Protein AF-A0A7C4V8L7-F1 (afdb_monomer_lite)

Foldseek 3Di:
DVVVLVVCVVVPDDPVVSVVVVVVVVVVVVVVVVVVVVLLVVLVVLCVVVVPADDPVLLLVVLCVVCVVVVHDSVVSVVVCVVVVVSVVVRSVSSSVVSVVVVVVPDDDDDDPDDPDPPDDPVVVPDDPDPDDDDDDDDDDDDDDDDDD

pLDDT: mean 80.76, std 23.45, range [28.67, 97.31]

Radius of gyration: 24.39 Å; chains: 1; bounding box: 59×60×46 Å

Secondary structure (DSSP, 8-state):
-HHHHHHHHHTT--HHHHHHHHHHHHHHHHHHHHHHHHHHHHHHHHHHHHT----HHHHHHHHHHHHHHHT--HHHHHHHHHHTT-HHHHHHHHHHHHHHHHHHHH------------S---SGGGS------PPPPPPPPP-PPPP--

Sequence (149 aa):
LQRKLLEMESAGFTDQEIQSQARLLQQDAYASTERALKEHFVLQKIAEVEKLEVSEDDIDTEIETLAEQTGESPRRVRARLEKEDLLESLMTQILERKALDLVLQHASYEDVPYEPADAVSSVEEQAVPSASVEIPEAEKTPSAETLGE

Structure (mmCIF, N/CA/C/O backbone):
data_AF-A0A7C4V8L7-F1
#
_entry.id   AF-A0A7C4V8L7-F1
#
loop_
_atom_site.group_PDB
_atom_site.id
_atom_site.type_symbol
_atom_site.label_atom_id
_atom_site.label_alt_id
_atom_site.label_comp_id
_atom_site.label_asym_id
_atom_site.label_entity_id
_atom_site.label_seq_id
_atom_site.pdbx_PDB_ins_code
_atom_site.Cartn_x
_atom_site.Cartn_y
_atom_site.Cartn_z
_atom_site.occupancy
_atom_site.B_iso_or_equiv
_atom_site.auth_seq_id
_atom_site.auth_comp_id
_atom_site.auth_asym_id
_atom_site.auth_atom_id
_atom_site.pdbx_PDB_model_num
ATOM 1 N N . LEU A 1 1 ? 17.544 2.921 -9.248 1.00 74.31 1 LEU A N 1
ATOM 2 C CA . LEU A 1 1 ? 18.312 3.027 -10.515 1.00 74.31 1 LEU A CA 1
ATOM 3 C C . LEU A 1 1 ? 19.811 3.227 -10.280 1.00 74.31 1 LEU A C 1
ATOM 5 O O . LEU A 1 1 ? 20.569 2.367 -10.694 1.00 74.31 1 LEU A O 1
ATOM 9 N N . GLN A 1 2 ? 20.245 4.272 -9.562 1.00 80.31 2 GLN A N 1
ATOM 10 C CA . GLN A 1 2 ? 21.677 4.573 -9.353 1.00 80.31 2 GLN A CA 1
ATOM 11 C C . GLN A 1 2 ? 22.499 3.423 -8.746 1.00 80.31 2 GLN A C 1
ATOM 13 O O . GLN A 1 2 ? 23.563 3.104 -9.260 1.00 80.31 2 GLN A O 1
ATOM 18 N N . ARG A 1 3 ? 21.983 2.746 -7.712 1.00 86.38 3 ARG A N 1
ATOM 19 C CA . ARG A 1 3 ? 22.658 1.586 -7.106 1.00 86.38 3 ARG A CA 1
ATOM 20 C C . ARG A 1 3 ? 22.903 0.451 -8.108 1.00 86.38 3 ARG A C 1
ATOM 22 O O . ARG A 1 3 ? 24.000 -0.080 -8.170 1.00 86.38 3 ARG A O 1
ATOM 29 N N . LYS A 1 4 ? 21.891 0.127 -8.916 1.00 79.94 4 LYS A N 1
ATOM 30 C CA . LYS A 1 4 ? 21.949 -0.965 -9.895 1.00 79.94 4 LYS A CA 1
ATOM 31 C C . LYS A 1 4 ? 22.909 -0.646 -11.053 1.00 79.94 4 LYS A C 1
ATOM 33 O O . LYS A 1 4 ? 23.546 -1.549 -11.570 1.00 79.94 4 LYS A O 1
ATOM 38 N N . LEU A 1 5 ? 23.053 0.632 -11.420 1.00 82.31 5 LEU A N 1
ATOM 39 C CA . LEU A 1 5 ? 24.054 1.083 -12.398 1.00 82.31 5 LEU A CA 1
ATOM 40 C C . LEU A 1 5 ? 25.483 0.985 -11.848 1.00 82.31 5 LEU A C 1
ATOM 42 O O . LEU A 1 5 ? 26.338 0.425 -12.519 1.00 82.31 5 LEU A O 1
ATOM 46 N N . LEU A 1 6 ? 25.717 1.435 -10.610 1.00 84.19 6 LEU A N 1
ATOM 47 C CA . LEU A 1 6 ? 27.011 1.289 -9.925 1.00 84.19 6 LEU A CA 1
ATOM 48 C C . LEU A 1 6 ? 27.426 -0.183 -9.768 1.00 84.19 6 LEU A C 1
ATOM 50 O O . LEU A 1 6 ? 28.595 -0.521 -9.934 1.00 84.19 6 LEU A O 1
ATOM 54 N N . GLU A 1 7 ? 26.470 -1.069 -9.476 1.00 87.50 7 GLU A N 1
ATOM 55 C CA . GLU A 1 7 ? 26.702 -2.517 -9.424 1.00 87.50 7 GLU A CA 1
ATOM 56 C C . GLU A 1 7 ? 27.131 -3.065 -10.803 1.00 87.50 7 GLU A C 1
ATOM 58 O O . GLU A 1 7 ? 28.101 -3.819 -10.870 1.00 87.50 7 GLU A O 1
ATOM 63 N N . MET A 1 8 ? 26.501 -2.633 -11.905 1.00 83.94 8 MET A N 1
ATOM 64 C CA . MET A 1 8 ? 26.897 -3.025 -13.270 1.00 83.94 8 MET A CA 1
ATOM 65 C C . MET A 1 8 ? 28.272 -2.471 -13.678 1.00 83.94 8 MET A C 1
ATOM 67 O O . MET A 1 8 ? 29.072 -3.199 -14.261 1.00 83.94 8 MET A O 1
ATOM 71 N N . GLU A 1 9 ? 28.587 -1.223 -13.326 1.00 83.69 9 GLU A N 1
ATOM 72 C CA . GLU A 1 9 ? 29.925 -0.651 -13.540 1.00 83.69 9 GLU A CA 1
ATOM 73 C C . GLU A 1 9 ? 30.996 -1.464 -12.797 1.00 83.69 9 GLU A C 1
ATOM 75 O O . GLU A 1 9 ? 32.026 -1.820 -13.367 1.00 83.69 9 GLU A O 1
ATOM 80 N N . SER A 1 10 ? 30.731 -1.834 -11.538 1.00 87.94 10 SER A N 1
ATOM 81 C CA . SER A 1 10 ? 31.658 -2.637 -10.729 1.00 87.94 10 SER A CA 1
ATOM 82 C C . SER A 1 10 ? 31.813 -4.085 -11.212 1.00 87.94 10 SER A C 1
ATOM 84 O O . SER A 1 10 ? 32.850 -4.702 -10.974 1.00 87.94 10 SER A O 1
ATOM 86 N N . ALA A 1 11 ? 30.804 -4.617 -11.908 1.00 89.12 11 ALA A N 1
ATOM 87 C CA . ALA A 1 11 ? 30.805 -5.958 -12.488 1.00 89.12 11 ALA A CA 1
ATOM 88 C C . ALA A 1 11 ? 31.490 -6.027 -13.869 1.00 89.12 11 ALA A C 1
ATOM 90 O O . ALA A 1 11 ? 31.625 -7.116 -14.422 1.00 89.12 11 ALA A O 1
ATOM 91 N N . GLY A 1 12 ? 31.957 -4.893 -14.409 1.00 88.12 12 GLY A N 1
ATOM 92 C CA . GLY A 1 12 ? 32.752 -4.843 -15.639 1.00 88.12 12 GLY A CA 1
ATOM 93 C C . GLY A 1 12 ? 31.945 -4.851 -16.940 1.00 88.12 12 GLY A C 1
ATOM 94 O O . GLY A 1 12 ? 32.514 -5.151 -17.989 1.00 88.12 12 GLY A O 1
ATOM 95 N N . PHE A 1 13 ? 30.649 -4.525 -16.893 1.00 87.94 13 PHE A N 1
ATOM 96 C CA . PHE A 1 13 ? 29.838 -4.337 -18.100 1.00 87.94 13 PHE A CA 1
ATOM 97 C C . PHE A 1 13 ? 30.350 -3.152 -18.929 1.00 87.94 13 PHE A C 1
ATOM 99 O O . PHE A 1 13 ? 30.841 -2.158 -18.391 1.00 87.94 13 PHE A O 1
ATOM 106 N N . THR A 1 14 ? 30.208 -3.236 -20.251 1.00 91.12 14 THR A N 1
ATOM 107 C CA . THR A 1 14 ? 30.577 -2.138 -21.151 1.00 91.12 14 THR A CA 1
ATOM 108 C C . THR A 1 14 ? 29.571 -0.989 -21.075 1.00 91.12 14 THR A C 1
ATOM 110 O O . THR A 1 14 ? 28.384 -1.194 -20.814 1.00 91.12 14 THR A O 1
ATOM 113 N N . ASP A 1 15 ? 30.007 0.232 -21.400 1.00 86.06 15 ASP A N 1
ATOM 114 C CA . ASP A 1 15 ? 29.131 1.414 -21.426 1.00 86.06 15 ASP A CA 1
ATOM 115 C C . ASP A 1 15 ? 27.878 1.208 -22.297 1.00 86.06 15 ASP A C 1
ATOM 117 O O . ASP A 1 15 ? 26.796 1.703 -21.976 1.00 86.06 15 ASP A O 1
ATOM 121 N N . GLN A 1 16 ? 27.999 0.459 -23.400 1.00 89.88 16 GLN A N 1
ATOM 122 C CA . GLN A 1 16 ? 26.871 0.162 -24.287 1.00 89.88 16 GLN A CA 1
ATOM 123 C C . GLN A 1 16 ? 25.856 -0.786 -23.634 1.00 89.88 16 GLN A C 1
ATOM 125 O O . GLN A 1 16 ? 24.649 -0.545 -23.731 1.00 89.88 16 GLN A O 1
ATOM 130 N N . GLU A 1 17 ? 26.326 -1.823 -22.937 1.00 86.94 17 GLU A N 1
ATOM 131 C CA . GLU A 1 17 ? 25.475 -2.761 -22.198 1.00 86.94 17 GLU A CA 1
ATOM 132 C C . GLU A 1 17 ? 24.772 -2.056 -21.036 1.00 86.94 17 GLU A C 1
ATOM 134 O O . GLU A 1 17 ? 23.548 -2.157 -20.919 1.00 86.94 17 GLU A O 1
ATOM 139 N N . ILE A 1 18 ? 25.503 -1.253 -20.256 1.00 87.31 18 ILE A N 1
ATOM 140 C CA . ILE A 1 18 ? 24.952 -0.462 -19.147 1.00 87.31 18 ILE A CA 1
ATOM 141 C C . ILE A 1 18 ? 23.859 0.479 -19.655 1.00 87.31 18 ILE A C 1
ATOM 143 O O . ILE A 1 18 ? 22.769 0.527 -19.087 1.00 87.31 18 ILE A O 1
ATOM 147 N N . GLN A 1 19 ? 24.100 1.196 -20.756 1.00 88.50 19 GLN A N 1
ATOM 148 C CA . GLN A 1 19 ? 23.090 2.076 -21.346 1.00 88.50 19 GLN A CA 1
ATOM 149 C C . GLN A 1 19 ? 21.868 1.309 -21.858 1.00 88.50 19 GLN A C 1
ATOM 151 O O . GLN A 1 19 ? 20.745 1.798 -21.731 1.00 88.50 19 GLN A O 1
ATOM 156 N N . SER A 1 20 ? 22.062 0.128 -22.453 1.00 89.25 20 SER A N 1
ATOM 157 C CA . SER A 1 20 ? 20.950 -0.707 -22.912 1.00 89.25 20 SER A CA 1
ATOM 158 C C . SER A 1 20 ? 20.076 -1.172 -21.748 1.00 89.25 20 SER A C 1
ATOM 160 O O . SER A 1 20 ? 18.859 -0.995 -21.802 1.00 89.25 20 SER A O 1
ATOM 162 N N . GLN A 1 21 ? 20.690 -1.632 -20.654 1.00 85.50 21 GLN A N 1
ATOM 163 C CA . GLN A 1 21 ? 19.957 -2.051 -19.466 1.00 85.50 21 GLN A CA 1
ATOM 164 C C . GLN A 1 21 ? 19.320 -0.885 -18.716 1.00 85.50 21 GLN A C 1
ATOM 166 O O . GLN A 1 21 ? 18.193 -0.989 -18.239 1.00 85.50 21 GLN A O 1
ATOM 171 N N . ALA A 1 22 ? 19.992 0.265 -18.655 1.00 87.12 22 ALA A N 1
ATOM 172 C CA . ALA A 1 22 ? 19.419 1.474 -18.078 1.00 87.12 22 ALA A CA 1
ATOM 173 C C . ALA A 1 22 ? 18.107 1.864 -18.775 1.00 87.12 22 ALA A C 1
ATOM 175 O O . ALA A 1 22 ? 17.144 2.224 -18.099 1.00 87.12 22 ALA A O 1
ATOM 176 N N . ARG A 1 23 ? 18.052 1.761 -20.112 1.00 89.50 23 ARG A N 1
ATOM 177 C CA . ARG A 1 23 ? 16.837 2.046 -20.890 1.00 89.50 23 ARG A CA 1
ATOM 178 C C . ARG A 1 23 ? 15.712 1.059 -20.592 1.00 89.50 23 ARG A C 1
ATOM 180 O O . ARG A 1 23 ? 14.583 1.505 -20.416 1.00 89.50 23 ARG A O 1
ATOM 187 N N . LEU A 1 24 ? 16.015 -0.238 -20.503 1.00 89.44 24 LEU A N 1
ATOM 188 C CA . LEU A 1 24 ? 15.025 -1.261 -20.143 1.00 89.44 24 LEU A CA 1
ATOM 189 C C . LEU A 1 24 ? 14.451 -0.999 -18.746 1.00 89.44 24 LEU A C 1
ATOM 191 O O . LEU A 1 24 ? 13.245 -0.836 -18.597 1.00 89.44 24 LEU A O 1
ATOM 195 N N . LEU A 1 25 ? 15.315 -0.803 -17.745 1.00 88.56 25 LEU A N 1
ATOM 196 C CA . LEU A 1 25 ? 14.885 -0.495 -16.377 1.00 88.56 25 LEU A CA 1
ATOM 197 C C . LEU A 1 25 ? 14.044 0.782 -16.289 1.00 88.56 25 LEU A C 1
ATOM 199 O O . LEU A 1 25 ? 13.123 0.862 -15.478 1.00 88.56 25 LEU A O 1
ATOM 203 N N . GLN A 1 26 ? 14.373 1.801 -17.085 1.00 89.81 26 GLN A N 1
ATOM 204 C CA . GLN A 1 26 ? 13.564 3.014 -17.162 1.00 89.81 26 GLN A CA 1
ATOM 205 C C . GLN A 1 26 ? 12.194 2.731 -17.777 1.00 89.81 26 GLN A C 1
ATOM 207 O O . GLN A 1 26 ? 11.193 3.172 -17.222 1.00 89.81 26 GLN A O 1
ATOM 212 N N . GLN A 1 27 ? 12.135 1.999 -18.889 1.00 91.75 27 GLN A N 1
ATOM 213 C CA . GLN A 1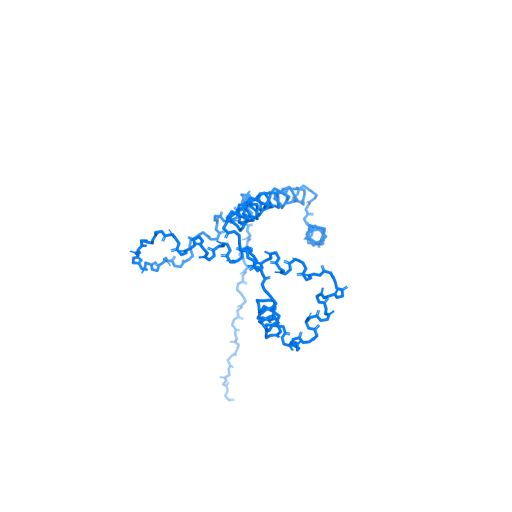 27 ? 10.878 1.640 -19.544 1.00 91.75 27 GLN A CA 1
ATOM 214 C C . GLN A 1 27 ? 9.961 0.834 -18.614 1.00 91.75 27 GLN A C 1
ATOM 216 O O . GLN A 1 27 ? 8.786 1.178 -18.483 1.00 91.75 27 GLN A O 1
ATOM 221 N N . ASP A 1 28 ? 10.503 -0.153 -17.903 1.00 90.44 28 ASP A N 1
ATOM 222 C CA . ASP A 1 28 ? 9.756 -0.956 -16.928 1.00 90.44 28 ASP A CA 1
ATOM 223 C C . ASP A 1 28 ? 9.245 -0.104 -15.762 1.00 90.44 28 ASP A C 1
ATOM 225 O O . ASP A 1 28 ? 8.102 -0.246 -15.316 1.00 90.44 28 ASP A O 1
ATOM 229 N N . ALA A 1 29 ? 10.070 0.831 -15.280 1.00 89.81 29 ALA A N 1
ATOM 230 C CA . ALA A 1 29 ? 9.661 1.770 -14.244 1.00 89.81 29 ALA A CA 1
ATOM 231 C C . ALA A 1 29 ? 8.515 2.674 -14.727 1.00 89.81 29 ALA A C 1
ATOM 233 O O . ALA A 1 29 ? 7.568 2.902 -13.977 1.00 89.81 29 ALA A O 1
ATOM 234 N N . TYR A 1 30 ? 8.548 3.147 -15.978 1.00 92.50 30 TYR A N 1
ATOM 235 C CA . TYR A 1 30 ? 7.453 3.936 -16.549 1.00 92.50 30 TYR A CA 1
ATOM 236 C C . TYR A 1 30 ? 6.164 3.126 -16.670 1.00 92.50 30 TYR A C 1
ATOM 238 O O . TYR A 1 30 ? 5.124 3.586 -16.206 1.00 92.50 30 TYR A O 1
ATOM 246 N N . ALA A 1 31 ? 6.231 1.922 -17.241 1.00 92.06 31 ALA A N 1
ATOM 247 C CA . ALA A 1 31 ? 5.055 1.078 -17.437 1.00 92.06 31 ALA A CA 1
ATOM 248 C C . ALA A 1 31 ? 4.408 0.673 -16.102 1.00 92.06 31 ALA A C 1
ATOM 250 O O . ALA A 1 31 ? 3.188 0.750 -15.946 1.00 92.06 31 ALA A O 1
ATOM 251 N N . SER A 1 32 ? 5.221 0.291 -15.114 1.00 91.12 32 SER A N 1
ATOM 252 C CA . SER A 1 32 ? 4.723 -0.065 -13.780 1.00 91.12 32 SER A CA 1
ATOM 253 C C . SER A 1 32 ? 4.143 1.141 -13.037 1.00 91.12 32 SER A C 1
ATOM 255 O O . SER A 1 32 ? 3.075 1.023 -12.442 1.00 91.12 32 SER A O 1
ATOM 257 N N . THR A 1 33 ? 4.772 2.318 -13.135 1.00 93.00 33 THR A N 1
ATOM 258 C CA . THR A 1 33 ? 4.250 3.554 -12.528 1.00 93.00 33 THR A CA 1
ATOM 259 C C . THR A 1 33 ? 2.941 3.990 -13.182 1.00 93.00 33 THR A C 1
ATOM 261 O O . THR A 1 33 ? 2.000 4.354 -12.484 1.00 93.00 33 THR A O 1
ATOM 264 N N . GLU A 1 34 ? 2.841 3.928 -14.514 1.00 94.88 34 GLU A N 1
ATOM 265 C CA . GLU A 1 34 ? 1.603 4.248 -15.230 1.00 94.88 34 GLU A CA 1
ATOM 266 C C . GLU A 1 34 ? 0.453 3.348 -14.766 1.00 94.88 34 GLU A C 1
ATOM 268 O O . GLU A 1 34 ? -0.648 3.831 -14.497 1.00 94.88 34 GLU A O 1
ATOM 273 N N . ARG A 1 35 ? 0.710 2.042 -14.647 1.00 94.12 35 ARG A N 1
ATOM 274 C CA . ARG A 1 35 ? -0.276 1.081 -14.155 1.00 94.12 35 ARG A CA 1
ATOM 275 C C . ARG A 1 35 ? -0.675 1.366 -12.706 1.00 94.12 35 ARG A C 1
ATOM 277 O O . ARG A 1 35 ? -1.868 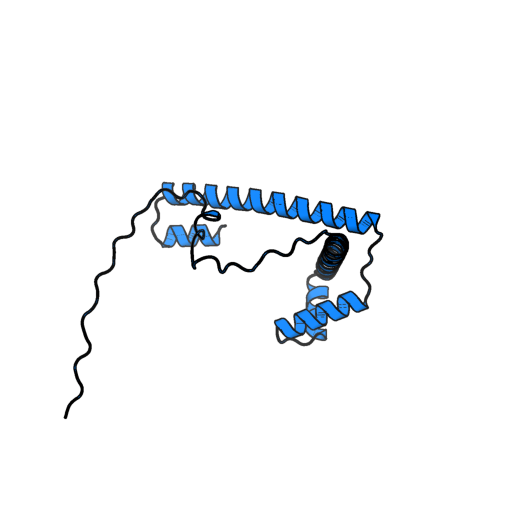1.459 -12.440 1.00 94.12 35 ARG A O 1
ATOM 284 N N . ALA A 1 36 ? 0.292 1.568 -11.814 1.00 91.75 36 ALA A N 1
ATOM 285 C CA . ALA A 1 36 ? 0.033 1.858 -10.405 1.00 91.75 36 ALA A CA 1
ATOM 286 C C . ALA A 1 36 ? -0.799 3.138 -10.226 1.00 91.75 36 ALA A C 1
ATOM 288 O O . ALA A 1 36 ? -1.741 3.160 -9.441 1.00 91.75 36 ALA A O 1
ATOM 289 N N . LEU A 1 37 ? -0.516 4.189 -11.005 1.00 95.50 37 LEU A N 1
ATOM 290 C CA . LEU A 1 37 ? -1.308 5.421 -10.979 1.00 95.50 37 LEU A CA 1
ATOM 291 C C . LEU A 1 37 ? -2.741 5.198 -11.470 1.00 95.50 37 LEU A C 1
ATOM 293 O O . LEU A 1 37 ? -3.677 5.744 -10.891 1.00 95.50 37 LEU A O 1
ATOM 297 N N . LYS A 1 38 ? -2.939 4.393 -12.522 1.00 96.06 38 LYS A N 1
ATOM 298 C CA . LYS A 1 38 ? -4.290 4.040 -12.987 1.00 96.06 38 LYS A CA 1
ATOM 299 C C . LYS A 1 38 ? -5.062 3.272 -11.918 1.00 96.06 38 LYS A C 1
ATOM 301 O O . LYS A 1 38 ? -6.212 3.613 -11.665 1.00 96.06 38 LYS A O 1
ATOM 306 N N . GLU A 1 39 ? -4.441 2.268 -11.304 1.00 95.19 39 GLU A N 1
ATOM 307 C CA . GLU A 1 39 ? -5.040 1.481 -10.219 1.00 95.19 39 GLU A CA 1
ATOM 308 C C . GLU A 1 39 ? -5.430 2.389 -9.044 1.00 95.19 39 GLU A C 1
ATOM 310 O O . GLU A 1 39 ? -6.595 2.394 -8.643 1.00 95.19 39 GLU A O 1
ATOM 315 N N . HIS A 1 40 ? -4.506 3.243 -8.597 1.00 94.81 40 HIS A N 1
ATOM 316 C CA . HIS A 1 40 ? -4.735 4.232 -7.544 1.00 94.81 40 HIS A CA 1
ATOM 317 C C . HIS A 1 40 ? -5.938 5.138 -7.847 1.00 94.81 40 HIS A C 1
ATOM 319 O O . HIS A 1 40 ? -6.889 5.191 -7.070 1.00 94.81 40 HIS A O 1
ATOM 325 N N . PHE A 1 41 ? -5.959 5.805 -9.008 1.00 96.50 41 PHE A N 1
ATOM 326 C CA . PHE A 1 41 ? -7.044 6.734 -9.339 1.00 96.50 41 PHE A CA 1
ATOM 327 C C . PHE A 1 41 ? -8.399 6.042 -9.515 1.00 96.50 41 PHE A C 1
ATOM 329 O O . PHE A 1 41 ? -9.431 6.624 -9.179 1.00 96.50 41 PHE A O 1
ATOM 336 N N . VAL A 1 42 ? -8.425 4.812 -10.038 1.00 97.00 42 VAL A N 1
ATOM 337 C CA . VAL A 1 42 ? -9.670 4.045 -10.174 1.00 97.00 42 VAL A CA 1
ATOM 338 C C . VAL A 1 42 ? -10.220 3.670 -8.799 1.00 97.00 42 VAL A C 1
ATOM 340 O O . VAL A 1 42 ? -11.397 3.920 -8.539 1.00 97.00 42 VAL A O 1
ATOM 343 N N . LEU A 1 43 ? -9.386 3.130 -7.907 1.00 96.69 43 LEU A N 1
ATOM 344 C CA . LEU A 1 43 ? -9.803 2.752 -6.553 1.00 96.69 43 LEU A CA 1
ATOM 345 C C . LEU A 1 43 ? -10.216 3.970 -5.726 1.00 96.69 43 LEU A C 1
ATOM 347 O O . LEU A 1 43 ? -11.262 3.939 -5.078 1.00 96.69 43 LEU A O 1
ATOM 351 N N . GLN A 1 44 ? -9.468 5.070 -5.823 1.00 95.38 44 GLN A N 1
ATOM 352 C CA . GLN A 1 44 ? -9.842 6.335 -5.198 1.00 95.38 44 GLN A CA 1
ATOM 353 C C . GLN A 1 44 ? -11.212 6.800 -5.696 1.00 95.38 44 GLN A C 1
ATOM 355 O O . GLN A 1 44 ? -12.063 7.200 -4.900 1.00 95.38 44 GLN A O 1
ATOM 360 N N . LYS A 1 45 ? -11.472 6.702 -7.008 1.00 97.19 45 LYS A N 1
ATOM 361 C CA . LYS A 1 45 ? -12.761 7.126 -7.550 1.00 97.19 45 LYS A CA 1
ATOM 362 C C . LYS A 1 45 ? -13.920 6.266 -7.054 1.00 97.19 45 LYS A C 1
ATOM 364 O O . LYS A 1 45 ? -14.998 6.798 -6.795 1.00 97.19 45 LYS A O 1
ATOM 369 N N . ILE A 1 46 ? -13.704 4.961 -6.918 1.00 96.06 46 ILE A N 1
ATOM 370 C CA . ILE A 1 46 ? -14.686 4.034 -6.345 1.00 96.06 46 ILE A CA 1
ATOM 371 C C . ILE A 1 46 ? -14.961 4.405 -4.886 1.00 96.06 46 ILE A C 1
ATOM 373 O O . ILE A 1 46 ? -16.121 4.570 -4.513 1.00 96.06 46 ILE A O 1
ATOM 377 N N . ALA A 1 47 ? -13.911 4.623 -4.090 1.00 96.31 47 ALA A N 1
ATOM 378 C CA . ALA A 1 47 ? -14.037 5.031 -2.695 1.00 96.31 47 ALA A CA 1
ATOM 379 C C . ALA A 1 47 ? -14.828 6.339 -2.530 1.00 96.31 47 ALA A C 1
ATOM 381 O O . ALA A 1 47 ? -15.691 6.423 -1.659 1.00 96.31 47 ALA A O 1
ATOM 382 N N . GLU A 1 48 ? -14.599 7.336 -3.393 1.00 95.88 48 GLU A N 1
ATOM 383 C CA . GLU A 1 48 ? -15.366 8.589 -3.398 1.00 95.88 48 GLU A CA 1
ATOM 384 C C . GLU A 1 48 ? -16.856 8.378 -3.702 1.00 95.88 48 GLU A C 1
ATOM 386 O O . GLU A 1 48 ? -17.716 8.981 -3.057 1.00 95.88 48 GLU A O 1
ATOM 391 N N . VAL A 1 49 ? -17.172 7.566 -4.718 1.00 97.31 49 VAL A N 1
ATOM 392 C CA . VAL A 1 49 ? -18.553 7.341 -5.177 1.00 97.31 49 VAL A CA 1
ATOM 393 C C . VAL A 1 49 ? -19.353 6.560 -4.136 1.00 97.31 49 VAL A C 1
ATOM 395 O O . VAL A 1 49 ? -20.483 6.942 -3.824 1.00 97.31 49 VAL A O 1
ATOM 398 N N . GLU A 1 50 ? -18.743 5.524 -3.563 1.00 95.69 50 GLU A N 1
ATOM 399 C CA . GLU A 1 50 ? -19.339 4.673 -2.527 1.00 95.69 50 GLU A CA 1
ATOM 400 C C . GLU A 1 50 ? -19.232 5.283 -1.119 1.00 95.69 50 GLU A C 1
ATOM 402 O O . GLU A 1 50 ? -19.809 4.753 -0.170 1.00 95.69 50 GLU A O 1
ATOM 407 N N . LYS A 1 51 ? -18.544 6.427 -0.982 1.00 95.94 51 LYS A N 1
ATOM 408 C CA . LYS A 1 51 ? -18.322 7.153 0.282 1.00 95.94 51 LYS A CA 1
ATOM 409 C C . LYS A 1 51 ? -17.680 6.274 1.352 1.00 95.94 51 LYS A C 1
ATOM 411 O O . LYS A 1 51 ? -18.125 6.235 2.498 1.00 95.94 51 LYS A O 1
ATOM 416 N N . LEU A 1 52 ? -16.642 5.547 0.954 1.00 96.12 52 LEU A N 1
ATOM 417 C CA . LEU A 1 52 ? -15.843 4.767 1.884 1.00 96.12 52 LEU A CA 1
ATOM 418 C C . LEU A 1 52 ? -15.051 5.711 2.789 1.00 96.12 52 LEU A C 1
ATOM 420 O O . LEU A 1 52 ? -14.455 6.683 2.328 1.00 96.12 52 LEU A O 1
ATOM 424 N N . GLU A 1 53 ? -15.036 5.397 4.080 1.00 94.75 53 GLU A N 1
ATOM 425 C CA . GLU A 1 53 ? -14.315 6.159 5.093 1.00 94.75 53 GLU A CA 1
ATOM 426 C C . GLU A 1 53 ? -13.364 5.240 5.870 1.00 94.75 53 GLU A C 1
ATOM 428 O O . GLU A 1 53 ? -13.595 4.033 6.040 1.00 94.75 53 GLU A O 1
ATOM 433 N N . VAL A 1 54 ? -12.262 5.828 6.327 1.00 96.38 54 VAL A N 1
ATOM 434 C CA . VAL A 1 54 ? -11.293 5.182 7.213 1.00 96.38 54 VAL A CA 1
ATOM 435 C C . VAL A 1 54 ? -11.585 5.649 8.631 1.00 96.38 54 VAL A C 1
ATOM 437 O O . VAL A 1 54 ? -11.584 6.847 8.907 1.00 96.38 54 VAL A O 1
ATOM 440 N N . SER A 1 55 ? -11.871 4.700 9.513 1.00 96.62 55 SER A N 1
ATOM 441 C CA . SER A 1 55 ? -12.097 4.937 10.936 1.00 96.62 55 SER A CA 1
ATOM 442 C C . SER A 1 55 ? -10.795 4.803 11.730 1.00 96.62 55 SER A C 1
ATOM 444 O O . SER A 1 55 ? -9.806 4.259 11.234 1.00 96.62 55 SER A O 1
ATOM 446 N N . GLU A 1 56 ? -10.790 5.277 12.979 1.00 95.31 56 GLU A N 1
ATOM 447 C CA . GLU A 1 56 ? -9.643 5.067 13.875 1.00 95.31 56 GLU A CA 1
ATOM 448 C C . GLU A 1 56 ? -9.382 3.580 14.139 1.00 95.31 56 GLU A C 1
ATOM 450 O O . GLU A 1 56 ? -8.223 3.171 14.143 1.00 95.31 56 GLU A O 1
ATOM 455 N N . ASP A 1 57 ? -10.434 2.764 14.239 1.00 96.94 57 ASP A N 1
ATOM 456 C CA . ASP A 1 57 ? -10.314 1.317 14.448 1.00 96.94 57 ASP A CA 1
ATOM 457 C C . ASP A 1 57 ? -9.590 0.624 13.278 1.00 96.94 57 ASP A C 1
ATOM 459 O O . ASP A 1 57 ? -8.798 -0.297 13.489 1.00 96.94 57 ASP A O 1
ATOM 463 N N . ASP A 1 58 ? -9.809 1.080 12.037 1.00 96.69 58 ASP A N 1
ATOM 464 C CA . ASP A 1 58 ? -9.091 0.551 10.869 1.00 96.69 58 ASP A CA 1
ATOM 465 C C . ASP A 1 58 ? -7.593 0.868 10.948 1.00 96.69 58 ASP A C 1
ATOM 467 O O . ASP A 1 58 ? -6.747 0.031 10.636 1.00 96.69 58 ASP A O 1
ATOM 471 N N . ILE A 1 59 ? -7.264 2.087 11.381 1.00 96.44 59 ILE A N 1
ATOM 472 C CA . ILE A 1 59 ? -5.881 2.540 11.538 1.00 96.44 59 ILE A CA 1
ATOM 473 C C . ILE A 1 59 ? -5.200 1.747 12.653 1.00 96.44 59 ILE A C 1
ATOM 475 O O . ILE A 1 59 ? -4.064 1.308 12.482 1.00 96.44 59 ILE A O 1
ATOM 479 N N . ASP A 1 60 ? -5.884 1.539 13.777 1.00 96.75 60 ASP A N 1
ATOM 480 C CA . ASP A 1 60 ? -5.373 0.728 14.880 1.00 96.75 60 ASP A CA 1
ATOM 481 C C . ASP A 1 60 ? -5.121 -0.718 14.453 1.00 96.75 60 ASP A C 1
ATOM 483 O O . ASP A 1 60 ? -4.034 -1.242 14.701 1.00 96.75 60 ASP A O 1
ATOM 487 N N . THR A 1 61 ? -6.056 -1.322 13.718 1.00 97.06 61 THR A N 1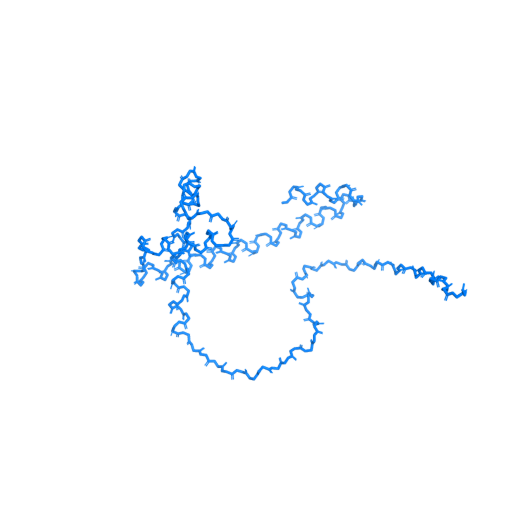
ATOM 488 C CA . THR A 1 61 ? -5.916 -2.687 13.183 1.00 97.06 61 THR A CA 1
ATOM 489 C C . THR A 1 61 ? -4.708 -2.812 12.246 1.00 97.06 61 THR A C 1
ATOM 491 O O . THR A 1 61 ? -3.928 -3.766 12.338 1.00 97.06 61 THR A O 1
ATOM 494 N N . GLU A 1 62 ? -4.508 -1.841 11.351 1.00 96.56 62 GLU A N 1
ATOM 495 C CA . GLU A 1 62 ? -3.370 -1.857 10.424 1.00 96.56 62 GLU A CA 1
ATOM 496 C C . GLU A 1 62 ? -2.041 -1.637 11.172 1.00 96.56 62 GLU A C 1
ATOM 498 O O . GLU A 1 62 ? -1.036 -2.284 10.869 1.00 96.56 62 GLU A O 1
ATOM 503 N N . ILE A 1 63 ? -2.024 -0.780 12.201 1.00 96.75 63 ILE A N 1
ATOM 504 C CA . ILE A 1 63 ? -0.849 -0.566 13.060 1.00 96.75 63 ILE A CA 1
ATOM 505 C C . ILE A 1 63 ? -0.500 -1.832 13.847 1.00 96.75 63 ILE A C 1
ATOM 507 O O . ILE A 1 63 ? 0.683 -2.157 13.966 1.00 96.75 63 ILE A O 1
ATOM 511 N N . GLU A 1 64 ? -1.491 -2.544 14.384 1.00 97.31 64 GLU A N 1
ATOM 512 C CA . GLU A 1 64 ? -1.289 -3.829 15.060 1.00 97.31 64 GLU A CA 1
ATOM 513 C C . GLU A 1 64 ? -0.704 -4.866 14.100 1.00 97.31 64 GLU A C 1
ATOM 515 O O . GLU A 1 64 ? 0.330 -5.466 14.397 1.00 97.31 64 GLU A O 1
ATOM 520 N N . THR A 1 65 ? -1.274 -4.982 12.901 1.00 96.38 65 THR A N 1
ATOM 521 C CA . THR A 1 65 ? -0.774 -5.878 11.849 1.00 96.38 65 THR A CA 1
ATOM 522 C C . THR A 1 65 ? 0.679 -5.555 11.481 1.00 96.38 65 THR A C 1
ATOM 524 O O . THR A 1 65 ? 1.528 -6.445 11.386 1.00 96.38 65 THR A O 1
ATOM 527 N N . LEU A 1 66 ? 1.014 -4.271 11.321 1.00 95.19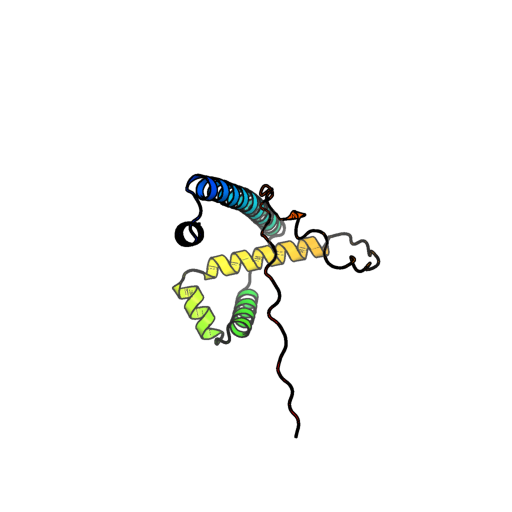 66 LEU A N 1
ATOM 528 C CA . LEU A 1 66 ? 2.378 -3.836 11.020 1.00 95.19 66 LEU A CA 1
ATOM 529 C C . LEU A 1 66 ? 3.339 -4.092 12.191 1.00 95.19 66 LEU A C 1
ATOM 531 O O . LEU A 1 66 ? 4.506 -4.433 11.977 1.00 95.19 66 LEU A O 1
ATOM 535 N N . ALA A 1 67 ? 2.872 -3.946 13.430 1.00 96.81 67 ALA A N 1
ATOM 536 C CA . ALA A 1 67 ? 3.646 -4.242 14.630 1.00 96.81 67 ALA A CA 1
ATOM 537 C C . ALA A 1 67 ? 4.003 -5.733 14.713 1.00 96.81 67 ALA A C 1
ATOM 539 O O . ALA A 1 67 ? 5.166 -6.069 14.941 1.00 96.81 67 ALA A O 1
ATOM 540 N N . GLU A 1 68 ? 3.048 -6.618 14.424 1.00 96.88 68 GLU A N 1
ATOM 541 C CA . GLU A 1 68 ? 3.278 -8.063 14.342 1.00 96.88 68 GLU A CA 1
ATOM 542 C C . GLU A 1 68 ? 4.294 -8.428 13.251 1.00 96.88 68 GLU A C 1
ATOM 544 O O . GLU A 1 68 ? 5.231 -9.184 13.510 1.00 96.88 68 GLU A O 1
ATOM 549 N N . GLN A 1 69 ? 4.169 -7.846 12.053 1.00 95.12 69 GLN A N 1
ATOM 550 C CA . GLN A 1 69 ? 5.082 -8.109 10.932 1.00 95.12 69 GLN A CA 1
ATOM 551 C C . GLN A 1 69 ? 6.514 -7.625 11.191 1.00 95.12 69 GLN A C 1
ATOM 553 O O . GLN A 1 69 ? 7.478 -8.250 10.748 1.00 95.12 69 GLN A O 1
ATOM 558 N N . THR A 1 70 ? 6.665 -6.498 11.889 1.00 93.25 70 THR A N 1
ATOM 559 C CA . THR A 1 70 ? 7.973 -5.875 12.155 1.00 93.25 70 THR A CA 1
ATOM 560 C C . THR A 1 70 ? 8.600 -6.315 13.478 1.00 93.25 70 THR A C 1
ATOM 562 O O . THR A 1 70 ? 9.778 -6.045 13.712 1.00 93.25 70 THR A O 1
ATOM 565 N N . GLY A 1 71 ? 7.847 -7.002 14.344 1.00 94.31 71 GLY A N 1
ATOM 566 C CA . GLY A 1 71 ? 8.285 -7.369 15.693 1.00 94.31 71 GLY A CA 1
ATOM 567 C C . GLY A 1 71 ? 8.442 -6.168 16.635 1.00 94.31 71 GLY A C 1
ATOM 568 O O . GLY A 1 71 ? 9.154 -6.252 17.639 1.00 94.31 71 GLY A O 1
ATOM 569 N N . GLU A 1 72 ? 7.817 -5.035 16.313 1.00 94.75 72 GLU A N 1
ATOM 570 C CA . GLU A 1 72 ? 7.792 -3.835 17.150 1.00 94.75 72 GLU A CA 1
ATOM 571 C C . GLU A 1 72 ? 6.499 -3.766 17.975 1.00 94.75 72 GLU A C 1
ATOM 573 O O . GLU A 1 72 ? 5.546 -4.494 17.734 1.00 94.75 72 GLU A O 1
ATOM 578 N N . SER A 1 73 ? 6.434 -2.882 18.976 1.00 97.12 73 SER A N 1
ATOM 579 C CA . SER A 1 73 ? 5.162 -2.634 19.664 1.00 97.12 73 SER A CA 1
ATOM 580 C C . SER A 1 73 ? 4.282 -1.660 18.863 1.00 97.12 73 SER A C 1
ATOM 582 O O . SER A 1 73 ? 4.823 -0.703 18.298 1.00 97.12 73 SER A O 1
ATOM 584 N N . PRO A 1 74 ? 2.938 -1.796 18.883 1.00 96.56 74 PRO A N 1
ATOM 585 C CA . PRO A 1 74 ? 2.021 -0.895 18.165 1.00 96.56 74 PRO A CA 1
ATOM 586 C C . PRO A 1 74 ? 2.274 0.587 18.462 1.00 96.56 74 PRO A C 1
ATOM 588 O O . PRO A 1 74 ? 2.321 1.432 17.571 1.00 96.56 74 PRO A O 1
ATOM 591 N N . ARG A 1 75 ? 2.572 0.905 19.728 1.00 96.69 75 ARG A N 1
ATOM 592 C CA . ARG A 1 75 ? 2.910 2.267 20.160 1.00 96.69 75 ARG A CA 1
ATOM 593 C C . ARG A 1 75 ? 4.158 2.826 19.468 1.00 96.69 75 ARG A C 1
ATOM 595 O O . ARG A 1 75 ? 4.207 4.021 19.188 1.00 96.69 75 ARG A O 1
ATOM 602 N N . ARG A 1 76 ? 5.179 1.998 19.226 1.00 96.62 76 ARG A N 1
ATOM 603 C CA . ARG A 1 76 ? 6.395 2.419 18.511 1.00 96.62 76 ARG A CA 1
ATOM 604 C C . ARG A 1 76 ? 6.124 2.628 17.029 1.00 96.62 76 ARG A C 1
ATOM 606 O O . ARG A 1 76 ? 6.601 3.614 16.475 1.00 96.62 76 ARG A O 1
ATOM 613 N N . VAL A 1 77 ? 5.346 1.734 16.420 1.00 96.81 77 VAL A N 1
ATOM 614 C CA . VAL A 1 77 ? 4.934 1.840 15.016 1.00 96.81 77 VAL A CA 1
ATOM 615 C C . VAL A 1 77 ? 4.154 3.132 14.790 1.00 96.81 77 VAL A C 1
ATOM 617 O O . VAL A 1 77 ? 4.551 3.931 13.947 1.00 96.81 77 VAL A O 1
ATOM 620 N N . ARG A 1 78 ? 3.135 3.402 15.616 1.00 95.56 78 ARG A N 1
ATOM 621 C CA . ARG A 1 78 ? 2.355 4.646 15.563 1.00 95.56 78 ARG A CA 1
ATOM 622 C C . ARG A 1 78 ? 3.240 5.888 15.686 1.00 95.56 78 ARG A C 1
ATOM 624 O O . ARG A 1 78 ? 3.196 6.758 14.826 1.00 95.56 78 ARG A O 1
ATOM 631 N N . ALA A 1 79 ? 4.116 5.930 16.693 1.00 96.31 79 ALA A N 1
ATOM 632 C CA . ALA A 1 79 ? 5.022 7.063 16.892 1.00 96.31 79 ALA A CA 1
ATOM 633 C C . ALA A 1 79 ? 5.980 7.288 15.705 1.00 96.31 79 ALA A C 1
ATOM 635 O O . ALA A 1 79 ? 6.352 8.424 15.421 1.00 96.31 79 ALA A O 1
ATOM 636 N N . ARG A 1 80 ? 6.400 6.219 15.014 1.00 95.69 80 ARG A N 1
ATOM 637 C CA . ARG A 1 80 ? 7.221 6.318 13.800 1.00 95.69 80 ARG A CA 1
ATOM 638 C C . ARG A 1 80 ? 6.420 6.870 12.624 1.00 95.69 80 ARG A C 1
ATOM 640 O O . ARG A 1 80 ? 6.900 7.791 11.975 1.00 95.69 80 ARG A O 1
ATOM 647 N N . LEU A 1 81 ? 5.217 6.347 12.388 1.00 95.31 81 LEU A N 1
ATOM 648 C CA . LEU A 1 81 ? 4.337 6.808 11.311 1.00 95.31 81 LEU A CA 1
ATOM 649 C C . LEU A 1 81 ? 3.976 8.289 11.463 1.00 95.31 81 LEU A C 1
ATOM 651 O O . LEU A 1 81 ? 4.014 9.023 10.484 1.00 95.31 81 LEU A O 1
ATOM 655 N N . GLU A 1 82 ? 3.689 8.737 12.687 1.00 95.12 82 GLU A N 1
ATOM 656 C CA . GLU A 1 82 ? 3.446 10.153 12.991 1.00 95.12 82 GLU A CA 1
ATOM 657 C C . GLU A 1 82 ? 4.703 11.005 12.775 1.00 95.12 82 GLU A C 1
ATOM 659 O O . GLU A 1 82 ? 4.633 12.079 12.194 1.00 95.12 82 GLU A O 1
ATOM 664 N N . LYS A 1 83 ? 5.873 10.527 13.217 1.00 96.50 83 LYS A N 1
ATOM 665 C CA . LYS A 1 83 ? 7.141 11.256 13.065 1.00 96.50 83 LYS A CA 1
ATOM 666 C C . LYS A 1 83 ? 7.562 11.427 11.600 1.00 96.50 83 LYS A C 1
ATOM 668 O O . LYS A 1 83 ? 8.252 12.392 11.284 1.00 96.50 83 LYS A O 1
ATOM 673 N N . GLU A 1 84 ? 7.236 10.459 10.753 1.00 96.25 84 GLU A N 1
ATOM 674 C CA . GLU A 1 84 ? 7.600 10.434 9.333 1.00 96.25 84 GLU A CA 1
ATOM 675 C C . GLU A 1 84 ? 6.482 10.979 8.425 1.00 96.25 84 GLU A C 1
ATOM 677 O O . GLU A 1 84 ? 6.614 10.901 7.207 1.00 96.25 84 GLU A O 1
ATOM 682 N N . ASP A 1 85 ? 5.398 11.519 9.000 1.00 95.06 85 ASP A N 1
ATOM 683 C CA . ASP A 1 85 ? 4.207 12.000 8.281 1.00 95.06 85 ASP A CA 1
ATOM 684 C C . ASP A 1 85 ? 3.589 10.935 7.343 1.00 95.06 85 ASP A C 1
ATOM 686 O O . ASP A 1 85 ? 3.000 11.233 6.307 1.00 95.06 85 ASP A O 1
ATOM 690 N N . LEU A 1 86 ? 3.702 9.654 7.713 1.00 95.88 86 LEU A N 1
ATOM 691 C CA . LEU A 1 86 ? 3.229 8.511 6.920 1.00 95.88 86 LEU A CA 1
ATOM 692 C C . LEU A 1 86 ? 1.793 8.087 7.248 1.00 95.88 86 LEU A C 1
ATOM 694 O O . LEU A 1 86 ? 1.258 7.190 6.596 1.00 95.88 86 LEU A O 1
ATOM 698 N N . LEU A 1 87 ? 1.157 8.710 8.242 1.00 94.38 87 LEU A N 1
ATOM 699 C CA . LEU A 1 87 ? -0.193 8.340 8.672 1.00 94.38 87 LEU A CA 1
ATOM 700 C C . LEU A 1 87 ? -1.230 8.544 7.552 1.00 94.38 87 LEU A C 1
ATOM 702 O O . LEU A 1 87 ? -2.072 7.681 7.336 1.00 94.38 87 LEU A O 1
ATOM 706 N N . GLU A 1 88 ? -1.137 9.640 6.795 1.00 94.38 88 GLU A N 1
ATOM 707 C CA . GLU A 1 88 ? -2.032 9.920 5.658 1.00 94.38 88 GLU A CA 1
ATOM 708 C C . GLU A 1 88 ? -1.860 8.894 4.524 1.00 94.38 88 GLU A C 1
ATOM 710 O O . GLU A 1 88 ? -2.835 8.425 3.932 1.00 94.38 88 GLU A O 1
ATOM 715 N N . SER A 1 89 ? -0.615 8.484 4.268 1.00 94.56 89 SER A N 1
ATOM 716 C CA . SER A 1 89 ? -0.307 7.422 3.305 1.00 94.56 89 SER A CA 1
ATOM 717 C C . SER A 1 89 ? -0.925 6.089 3.736 1.00 94.56 89 SER A C 1
ATOM 719 O O . SER A 1 89 ? -1.560 5.413 2.929 1.00 94.56 89 SER A O 1
ATOM 721 N N . LEU A 1 90 ? -0.829 5.750 5.028 1.00 95.31 90 LEU A N 1
ATOM 722 C CA . LEU A 1 90 ? -1.457 4.551 5.581 1.00 95.31 90 LEU A CA 1
ATOM 723 C C . LEU A 1 90 ? -2.982 4.584 5.412 1.00 95.31 90 LEU A C 1
ATOM 725 O O . LEU A 1 90 ? -3.571 3.607 4.960 1.00 95.31 90 LEU A O 1
ATOM 729 N N . MET A 1 91 ? -3.625 5.716 5.715 1.00 95.62 91 MET A N 1
ATOM 730 C CA . MET A 1 91 ? -5.070 5.873 5.504 1.00 95.62 91 MET A CA 1
ATOM 731 C C . MET A 1 91 ? -5.452 5.676 4.035 1.00 95.62 91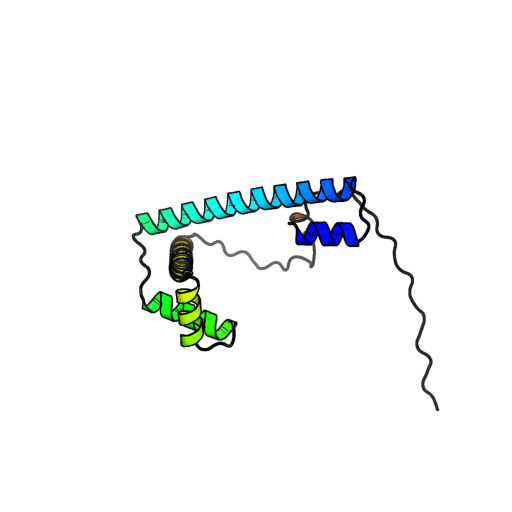 MET A C 1
ATOM 733 O O . MET A 1 91 ? -6.434 4.999 3.741 1.00 95.62 91 MET A O 1
ATOM 737 N N . THR A 1 92 ? -4.659 6.220 3.111 1.00 95.25 92 THR A N 1
ATOM 738 C CA . THR A 1 92 ? -4.881 6.059 1.667 1.00 95.25 92 THR A CA 1
ATOM 739 C C . THR A 1 92 ? -4.815 4.584 1.259 1.00 95.25 92 THR A C 1
ATOM 741 O O . THR A 1 92 ? -5.713 4.092 0.581 1.00 95.25 92 THR A O 1
ATOM 744 N N . GLN A 1 93 ? -3.818 3.845 1.753 1.00 95.12 93 GLN A N 1
ATOM 745 C CA . GLN A 1 93 ? -3.679 2.406 1.501 1.00 95.12 93 GLN A CA 1
ATOM 746 C C . GLN A 1 93 ? -4.851 1.592 2.066 1.00 95.12 93 GLN A C 1
ATOM 748 O O . GLN A 1 93 ? -5.360 0.691 1.398 1.00 95.12 93 GLN A O 1
ATOM 753 N N . ILE A 1 94 ? -5.310 1.917 3.279 1.00 97.25 94 ILE A N 1
ATOM 754 C CA . ILE A 1 94 ? -6.485 1.276 3.887 1.00 97.25 94 ILE A CA 1
ATOM 755 C C . ILE A 1 94 ? -7.729 1.535 3.029 1.00 97.25 94 ILE A C 1
ATOM 757 O O . ILE A 1 94 ? -8.497 0.612 2.752 1.00 97.25 94 ILE A O 1
ATOM 761 N N . LEU A 1 95 ? -7.924 2.776 2.576 1.00 96.94 95 LEU A N 1
ATOM 762 C CA . LEU A 1 95 ? -9.065 3.155 1.747 1.00 96.94 95 LEU A CA 1
ATOM 763 C C . LEU A 1 95 ? -9.073 2.412 0.405 1.00 96.94 95 LEU A C 1
ATOM 765 O O . LEU A 1 95 ? -10.113 1.897 -0.008 1.00 96.94 95 LEU A O 1
ATOM 769 N N . GLU A 1 96 ? -7.919 2.314 -0.255 1.00 95.94 96 GLU A N 1
ATOM 770 C CA . GLU A 1 96 ? -7.759 1.553 -1.497 1.00 95.94 96 GLU A CA 1
ATOM 771 C C . GLU A 1 96 ? -8.084 0.071 -1.312 1.00 95.94 96 GLU A C 1
ATOM 773 O O . GLU A 1 96 ? -8.797 -0.509 -2.133 1.00 95.94 96 GLU A O 1
ATOM 778 N N . ARG A 1 97 ? -7.617 -0.535 -0.213 1.00 96.12 97 ARG A N 1
ATOM 779 C CA . ARG A 1 97 ? -7.919 -1.932 0.120 1.00 96.12 97 ARG A CA 1
ATOM 780 C C . ARG A 1 97 ? -9.422 -2.143 0.293 1.00 96.12 97 ARG A C 1
ATOM 782 O O . ARG A 1 97 ? -9.979 -3.045 -0.321 1.00 96.12 97 ARG A O 1
ATOM 789 N N . LYS A 1 98 ? -10.100 -1.260 1.035 1.00 97.12 98 LYS A N 1
ATOM 790 C CA . LYS A 1 98 ? -11.564 -1.309 1.195 1.00 97.12 98 LYS A CA 1
ATOM 791 C C . LYS A 1 98 ? -12.303 -1.171 -0.137 1.00 97.12 98 LYS A C 1
ATOM 793 O O . LYS A 1 98 ? -13.292 -1.866 -0.365 1.00 97.12 98 LYS A O 1
ATOM 798 N N . ALA A 1 99 ? -11.838 -0.286 -1.020 1.00 97.25 99 ALA A N 1
ATOM 799 C CA . ALA A 1 99 ? -12.413 -0.135 -2.354 1.00 97.25 99 ALA A CA 1
ATOM 800 C C . ALA A 1 99 ? -12.244 -1.415 -3.184 1.00 97.25 99 ALA A C 1
ATOM 802 O O . ALA A 1 99 ? -13.191 -1.853 -3.837 1.00 97.25 99 ALA A O 1
ATOM 803 N N . LEU A 1 100 ? -11.070 -2.046 -3.118 1.00 96.50 100 LEU A N 1
ATOM 804 C CA . LEU A 1 100 ? -10.814 -3.322 -3.777 1.00 96.50 100 LEU A CA 1
ATOM 805 C C . LEU A 1 100 ? -11.712 -4.436 -3.222 1.00 96.50 100 LEU A C 1
ATOM 807 O O . LEU A 1 100 ? -12.315 -5.172 -4.001 1.00 96.50 100 LEU A O 1
ATOM 811 N N . ASP A 1 101 ? -11.865 -4.524 -1.902 1.00 96.38 101 ASP A N 1
ATOM 812 C CA . ASP A 1 101 ? -12.743 -5.507 -1.262 1.00 96.38 101 ASP A CA 1
ATOM 813 C C . ASP A 1 101 ? -14.201 -5.332 -1.704 1.00 96.38 101 ASP A C 1
ATOM 815 O O . ASP A 1 101 ? -14.904 -6.315 -1.939 1.00 96.38 101 ASP A O 1
ATOM 819 N N . LEU A 1 102 ? -14.661 -4.089 -1.873 1.00 96.25 102 LEU A N 1
ATOM 820 C CA . LEU A 1 102 ? -15.992 -3.796 -2.406 1.00 96.25 102 LEU A CA 1
ATOM 821 C C . LEU A 1 102 ? -16.136 -4.266 -3.859 1.00 96.25 102 LEU A C 1
ATOM 823 O O . LEU A 1 102 ? -17.167 -4.842 -4.215 1.00 96.25 102 LEU A O 1
ATOM 827 N N . VAL A 1 103 ? -15.111 -4.066 -4.692 1.00 95.31 103 VAL A N 1
ATOM 828 C CA . VAL A 1 103 ? -15.090 -4.577 -6.073 1.00 95.31 103 VAL A CA 1
ATOM 829 C C . VAL A 1 103 ? -15.172 -6.103 -6.080 1.00 95.31 103 VAL A C 1
ATOM 831 O O . VAL A 1 103 ? -15.986 -6.667 -6.810 1.00 95.31 103 VAL A O 1
ATOM 834 N N . LEU A 1 104 ? -14.383 -6.774 -5.238 1.00 95.38 104 LEU A N 1
ATOM 835 C CA . LEU A 1 104 ? -14.371 -8.233 -5.130 1.00 95.38 104 LEU A CA 1
ATOM 836 C C . LEU A 1 104 ? -15.710 -8.796 -4.638 1.00 95.38 104 LEU A C 1
ATOM 838 O O . LEU A 1 104 ? -16.137 -9.846 -5.113 1.00 95.38 104 LEU A O 1
ATOM 842 N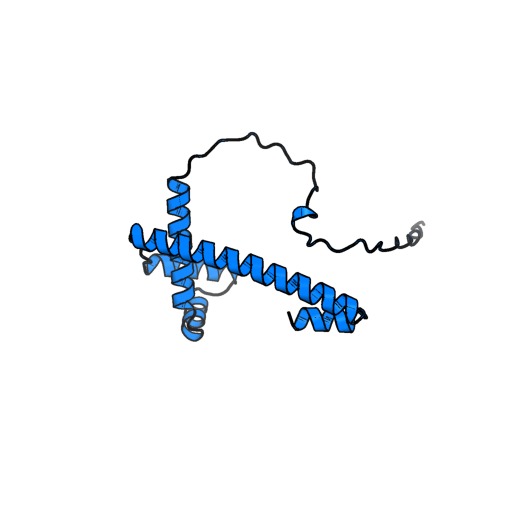 N . GLN A 1 105 ? -16.413 -8.098 -3.745 1.00 95.06 105 GLN A N 1
ATOM 843 C CA . GLN A 1 105 ? -17.751 -8.500 -3.291 1.00 95.06 105 GLN A CA 1
ATOM 844 C C . GLN A 1 105 ? -18.801 -8.487 -4.412 1.00 95.06 105 GLN A C 1
ATOM 846 O O . GLN A 1 105 ? -19.758 -9.258 -4.359 1.00 95.06 105 GLN A O 1
ATOM 851 N N . HIS A 1 106 ? -18.626 -7.636 -5.425 1.00 93.75 106 HIS A N 1
ATOM 852 C CA . HIS A 1 106 ? -19.535 -7.525 -6.571 1.00 93.75 106 HIS A CA 1
ATOM 853 C C . HIS A 1 106 ? -19.035 -8.271 -7.817 1.00 93.75 106 HIS A C 1
ATOM 855 O O . HIS A 1 106 ? -19.722 -8.290 -8.841 1.00 93.75 106 HIS A O 1
ATOM 861 N N . ALA A 1 107 ? -17.847 -8.875 -7.755 1.00 94.06 107 ALA A N 1
ATOM 862 C CA . ALA A 1 107 ? -17.281 -9.622 -8.864 1.00 94.06 107 ALA A CA 1
ATOM 863 C C . ALA A 1 107 ? -18.024 -10.952 -9.073 1.00 94.06 107 ALA A C 1
ATOM 865 O O . ALA A 1 107 ? -18.441 -11.620 -8.127 1.00 94.06 107 ALA A O 1
ATOM 866 N N . SER A 1 108 ? -18.178 -11.347 -10.337 1.00 94.31 108 SER A N 1
ATOM 867 C CA . SER A 1 108 ? -18.653 -12.684 -10.695 1.00 94.31 108 SER A CA 1
ATOM 868 C C . SER A 1 108 ? -17.463 -13.631 -10.759 1.00 94.31 108 SER A C 1
ATOM 870 O O . SER A 1 108 ? -16.493 -13.343 -11.459 1.00 94.31 108 SER A O 1
ATOM 872 N N . TYR A 1 109 ? -17.566 -14.768 -10.078 1.00 93.50 109 TYR A N 1
ATOM 873 C CA . TYR A 1 109 ? -16.521 -15.787 -10.037 1.00 93.50 109 TYR A CA 1
ATOM 874 C C . TYR A 1 109 ? -16.922 -16.996 -10.880 1.00 93.50 109 TYR A C 1
ATOM 876 O O . TYR A 1 109 ? -18.083 -17.407 -10.879 1.00 93.50 109 TYR A O 1
ATOM 884 N N . GLU A 1 110 ? -15.953 -17.555 -11.597 1.00 94.12 110 GLU A N 1
ATOM 885 C CA . GLU A 1 110 ? -16.070 -18.836 -12.285 1.00 94.12 110 GLU A CA 1
ATOM 886 C C . GLU A 1 110 ? -15.046 -19.791 -11.671 1.00 94.12 110 GLU A C 1
ATOM 888 O O . GLU A 1 110 ? -13.840 -19.541 -11.732 1.00 94.12 110 GLU A O 1
ATOM 893 N N . ASP A 1 111 ? -15.528 -20.863 -11.043 1.00 90.12 111 ASP A N 1
ATOM 894 C CA . ASP A 1 111 ? -14.661 -21.879 -10.457 1.00 90.12 111 ASP A CA 1
ATOM 895 C C . ASP A 1 111 ? -14.037 -22.724 -11.568 1.00 90.12 111 ASP A C 1
ATOM 897 O O . ASP A 1 111 ? -14.715 -23.501 -12.245 1.00 90.12 111 ASP A O 1
ATOM 901 N N . VAL A 1 112 ? -12.724 -22.598 -11.730 1.00 91.50 112 VAL A N 1
ATOM 902 C CA . VAL A 1 112 ? -11.944 -23.448 -12.627 1.00 91.50 112 VAL A CA 1
ATOM 903 C C . VAL A 1 112 ? -11.244 -24.543 -11.819 1.00 91.50 112 VAL A C 1
ATOM 905 O O . VAL A 1 112 ? -10.699 -24.257 -10.748 1.00 91.50 112 VAL A O 1
ATOM 908 N N . PRO A 1 113 ? -11.247 -25.807 -12.286 1.00 90.00 113 PRO A N 1
ATOM 909 C CA . PRO A 1 113 ? -10.456 -26.857 -11.663 1.00 90.00 113 PRO A CA 1
ATOM 910 C C . PRO A 1 113 ? -9.000 -26.412 -11.564 1.00 90.00 113 PRO A C 1
ATOM 912 O O . PRO A 1 113 ? -8.432 -25.910 -12.533 1.00 90.00 113 PRO A O 1
ATOM 915 N N . TYR A 1 114 ? -8.396 -26.605 -10.392 1.00 86.12 114 TYR A N 1
ATOM 916 C CA . TYR A 1 114 ? -6.968 -26.384 -10.240 1.00 86.12 114 TYR A CA 1
ATOM 917 C C . TYR A 1 114 ? -6.224 -27.432 -11.065 1.00 86.12 114 TYR A C 1
ATOM 919 O O . TYR A 1 114 ? -6.080 -28.583 -10.649 1.00 86.12 114 TYR A O 1
ATOM 927 N N . GLU A 1 115 ? -5.767 -27.031 -12.243 1.00 80.88 115 GLU A N 1
ATOM 928 C CA . GLU A 1 115 ? -4.749 -27.770 -12.965 1.00 80.88 115 GLU A CA 1
ATOM 929 C C . GLU A 1 115 ? -3.399 -27.285 -12.438 1.00 80.88 115 GLU A C 1
ATOM 931 O O . GLU A 1 115 ? -3.089 -26.096 -12.577 1.00 80.88 115 GLU A O 1
ATOM 936 N N . PRO A 1 116 ? -2.606 -28.146 -11.770 1.00 76.94 116 PRO A N 1
ATOM 937 C CA . PRO A 1 116 ? -1.247 -27.777 -11.433 1.00 76.94 116 PRO A CA 1
ATOM 938 C C . PRO A 1 116 ? -0.554 -27.456 -12.750 1.00 76.94 116 PRO A C 1
ATOM 940 O O . PRO A 1 116 ? -0.358 -28.343 -13.579 1.00 76.94 116 PRO A O 1
ATOM 943 N N . ALA A 1 117 ? -0.228 -26.181 -12.957 1.00 69.12 117 ALA A N 1
ATOM 944 C CA . ALA A 1 117 ? 0.667 -25.800 -14.029 1.00 69.12 117 ALA A CA 1
ATOM 945 C C . ALA A 1 117 ? 1.922 -26.654 -13.850 1.00 69.12 117 ALA A C 1
ATOM 947 O O . ALA A 1 117 ? 2.545 -26.603 -12.781 1.00 69.12 117 ALA A O 1
ATOM 948 N N . ASP A 1 118 ? 2.239 -27.483 -14.849 1.00 58.56 118 ASP A N 1
ATOM 949 C CA . ASP A 1 118 ? 3.516 -28.180 -14.896 1.00 58.56 118 ASP A CA 1
ATOM 950 C C . ASP A 1 118 ? 4.593 -27.151 -14.558 1.00 58.56 118 ASP A C 1
ATOM 952 O O . ASP A 1 118 ? 4.645 -26.060 -15.135 1.00 58.56 118 ASP A O 1
ATOM 956 N N . ALA A 1 119 ? 5.351 -27.456 -13.507 1.00 53.09 119 ALA A N 1
ATOM 957 C CA . ALA A 1 119 ? 6.263 -26.523 -12.883 1.00 53.09 119 ALA A CA 1
ATOM 958 C C . ALA A 1 119 ? 7.124 -25.819 -13.945 1.00 53.09 119 ALA A C 1
ATOM 960 O O . ALA A 1 119 ? 7.731 -26.469 -14.790 1.00 53.09 119 ALA A O 1
ATOM 961 N N . VAL A 1 120 ? 7.188 -24.490 -13.835 1.00 48.19 120 VAL A N 1
ATOM 962 C CA . VAL A 1 120 ? 8.111 -23.583 -14.532 1.00 48.19 120 VAL A CA 1
ATOM 963 C C . VAL A 1 120 ? 7.978 -23.506 -16.061 1.00 48.19 120 VAL A C 1
ATOM 965 O O . VAL A 1 120 ? 8.863 -23.901 -16.812 1.00 48.19 120 VAL A O 1
ATOM 968 N N . SER A 1 121 ? 6.941 -22.822 -16.539 1.00 41.06 121 SER A N 1
ATOM 969 C CA . SER A 1 121 ? 7.059 -22.047 -17.778 1.00 41.06 121 SER A CA 1
ATOM 970 C C . SER A 1 121 ? 6.594 -20.617 -17.517 1.00 41.06 121 SER A C 1
ATOM 972 O O . SER A 1 121 ? 5.594 -20.401 -16.842 1.00 41.06 121 SER A O 1
ATOM 974 N N . SER A 1 122 ? 7.367 -19.651 -18.008 1.00 40.53 122 SER A N 1
ATOM 975 C CA . SER A 1 122 ? 7.164 -18.205 -17.870 1.00 40.53 122 SER A CA 1
ATOM 976 C C . SER A 1 122 ? 7.607 -17.528 -16.549 1.00 40.53 122 SER A C 1
ATOM 978 O O . SER A 1 122 ? 6.944 -16.646 -16.007 1.00 40.53 122 SER A O 1
ATOM 980 N N . VAL A 1 123 ? 8.844 -17.789 -16.112 1.00 41.66 123 VAL A N 1
ATOM 981 C CA . VAL A 1 123 ? 9.681 -16.640 -15.680 1.00 41.66 123 VAL A CA 1
ATOM 982 C C . VAL A 1 123 ? 10.051 -15.770 -16.905 1.00 41.66 123 VAL A C 1
ATOM 984 O O . VAL A 1 123 ? 10.393 -14.601 -16.774 1.00 41.66 123 VAL A O 1
ATOM 987 N N . GLU A 1 124 ? 9.889 -16.307 -18.118 1.00 41.41 124 GLU A N 1
ATOM 988 C CA . GLU A 1 124 ? 10.115 -15.626 -19.398 1.00 41.41 124 GLU A CA 1
ATOM 989 C C . GLU A 1 124 ? 9.088 -14.541 -19.769 1.00 41.41 124 GLU A C 1
ATOM 991 O O . GLU A 1 124 ? 9.449 -13.648 -20.523 1.00 41.41 124 GLU A O 1
ATOM 996 N N . GLU A 1 125 ? 7.857 -14.520 -19.235 1.00 36.50 125 GLU A N 1
ATOM 997 C CA . GLU A 1 125 ? 6.864 -13.504 -19.657 1.00 36.50 125 GLU A CA 1
ATOM 998 C C . GLU A 1 125 ? 7.000 -12.159 -18.912 1.00 36.50 125 GLU A C 1
ATOM 1000 O O . GLU A 1 125 ? 6.492 -11.133 -19.360 1.00 36.50 125 GLU A O 1
ATOM 1005 N N . GLN A 1 126 ? 7.755 -12.119 -17.807 1.00 36.72 126 GLN A N 1
ATOM 1006 C CA . GLN A 1 126 ? 8.174 -10.866 -17.156 1.00 36.72 126 GLN A CA 1
ATOM 1007 C C . GLN A 1 126 ? 9.645 -10.510 -17.414 1.00 36.72 126 GLN A C 1
ATOM 1009 O O . GLN A 1 126 ? 10.146 -9.519 -16.878 1.00 36.72 126 GLN A O 1
ATOM 1014 N N . ALA A 1 127 ? 10.343 -11.271 -18.259 1.00 34.00 127 ALA A N 1
ATOM 1015 C CA . ALA A 1 127 ? 11.645 -10.869 -18.754 1.00 34.00 127 ALA A CA 1
ATOM 1016 C C . ALA A 1 127 ? 11.451 -9.924 -19.948 1.00 34.00 127 ALA A C 1
ATOM 1018 O O . ALA A 1 127 ? 11.112 -10.338 -21.054 1.00 34.00 127 ALA A O 1
ATOM 1019 N N . VAL A 1 128 ? 11.704 -8.633 -19.722 1.00 36.44 128 VAL A N 1
ATOM 1020 C CA . VAL A 1 128 ? 12.150 -7.690 -20.761 1.00 36.44 128 VAL A CA 1
ATOM 1021 C C . VAL A 1 128 ? 13.013 -8.415 -21.803 1.00 36.44 128 VAL A C 1
ATOM 1023 O O . VAL A 1 128 ? 13.883 -9.190 -21.392 1.00 36.44 128 VAL A O 1
ATOM 1026 N N . PRO A 1 129 ? 12.837 -8.164 -23.118 1.00 36.69 129 PRO A N 1
ATOM 1027 C CA . PRO A 1 129 ? 13.513 -8.912 -24.170 1.00 36.69 129 PRO A CA 1
ATOM 1028 C C . PRO A 1 129 ? 15.003 -8.569 -24.136 1.00 36.69 129 PRO A C 1
ATOM 1030 O O . PRO A 1 129 ? 15.479 -7.652 -24.802 1.00 36.69 129 PRO A O 1
ATOM 1033 N N . SER A 1 130 ? 15.746 -9.282 -23.301 1.00 37.72 130 SER A N 1
ATOM 1034 C CA . SER A 1 130 ? 17.192 -9.198 -23.227 1.00 37.72 130 SER A CA 1
ATOM 1035 C C . SER A 1 130 ? 17.712 -10.236 -24.200 1.00 37.72 130 SER A C 1
ATOM 1037 O O . SER A 1 130 ? 17.549 -11.437 -24.000 1.00 37.72 130 SER A O 1
ATOM 1039 N N . ALA A 1 131 ? 18.252 -9.733 -25.305 1.00 38.50 131 ALA A N 1
ATOM 1040 C CA . ALA A 1 131 ? 18.923 -10.514 -26.323 1.00 38.50 131 ALA A CA 1
ATOM 1041 C C . ALA A 1 131 ? 19.874 -11.539 -25.686 1.00 38.50 131 ALA A C 1
ATOM 1043 O O . ALA A 1 131 ? 20.609 -11.227 -24.749 1.00 38.50 131 ALA A O 1
ATOM 1044 N N . SER A 1 132 ? 19.817 -12.753 -26.221 1.00 35.69 132 SER A N 1
ATOM 1045 C CA . SER A 1 132 ? 20.561 -13.940 -25.826 1.00 35.69 132 SER A CA 1
ATOM 1046 C C . SER A 1 132 ? 22.024 -13.640 -25.489 1.00 35.69 132 SER A C 1
ATOM 1048 O O . SER A 1 132 ? 22.816 -13.319 -26.374 1.00 35.69 132 SER A O 1
ATOM 1050 N N . VAL A 1 133 ? 22.394 -13.801 -24.220 1.00 34.09 133 VAL A N 1
ATOM 1051 C CA . VAL A 1 133 ? 23.788 -13.988 -23.812 1.00 34.09 133 VAL A CA 1
ATOM 1052 C C . VAL A 1 133 ? 23.886 -15.401 -23.253 1.00 34.09 133 VAL A C 1
ATOM 1054 O O . VAL A 1 133 ? 23.372 -15.693 -22.176 1.00 34.09 133 VAL A O 1
ATOM 1057 N N . GLU A 1 134 ? 24.494 -16.294 -24.033 1.00 29.00 134 GLU A N 1
ATOM 1058 C CA . GLU A 1 134 ? 24.873 -17.636 -23.593 1.00 29.00 134 GLU A CA 1
ATOM 1059 C C . GLU A 1 134 ? 25.922 -17.520 -22.479 1.00 29.00 134 GLU A C 1
ATOM 1061 O O . GLU A 1 134 ? 26.999 -16.955 -22.675 1.00 29.00 134 GLU A O 1
ATOM 1066 N N . ILE A 1 135 ? 25.607 -18.057 -21.301 1.00 33.62 135 ILE A N 1
ATOM 1067 C CA . ILE A 1 135 ? 26.550 -18.188 -20.187 1.00 33.62 135 ILE A CA 1
ATOM 1068 C C . ILE A 1 135 ? 27.158 -19.598 -20.285 1.00 33.62 135 ILE A C 1
ATOM 1070 O O . ILE A 1 135 ? 26.393 -20.565 -20.293 1.00 33.62 135 ILE A O 1
ATOM 1074 N N . PRO A 1 136 ? 28.492 -19.762 -20.379 1.00 32.31 136 PRO A N 1
ATOM 1075 C CA . PRO A 1 136 ? 29.102 -21.079 -20.512 1.00 32.31 136 PRO A CA 1
ATOM 1076 C C . PRO A 1 136 ? 29.023 -21.869 -19.196 1.00 32.31 136 PRO A C 1
ATOM 1078 O O . PRO A 1 136 ? 29.203 -21.329 -18.104 1.00 32.31 136 PRO A O 1
ATOM 1081 N N . GLU A 1 137 ? 28.746 -23.164 -19.335 1.00 31.05 137 GLU A N 1
ATOM 1082 C CA . GLU A 1 137 ? 28.560 -24.164 -18.280 1.00 31.05 137 GLU A CA 1
ATOM 1083 C C . GLU A 1 137 ? 29.848 -24.371 -17.454 1.00 31.05 137 GLU A C 1
ATOM 1085 O O . GLU A 1 137 ? 30.922 -24.620 -18.004 1.00 31.05 137 GLU A O 1
ATOM 1090 N N . ALA A 1 138 ? 29.757 -24.255 -16.124 1.00 33.19 138 ALA A N 1
ATOM 1091 C CA . ALA A 1 138 ? 30.882 -24.457 -15.210 1.00 33.19 138 ALA A CA 1
ATOM 1092 C C . ALA A 1 138 ? 31.124 -25.957 -14.938 1.00 33.19 138 ALA A C 1
ATOM 1094 O O . ALA A 1 138 ? 30.220 -26.677 -14.511 1.00 33.19 138 ALA A O 1
ATOM 1095 N N . GLU A 1 139 ? 32.360 -26.416 -15.159 1.00 32.50 139 GLU A N 1
ATOM 1096 C CA . GLU A 1 139 ? 32.806 -27.799 -14.948 1.00 32.50 139 GLU A CA 1
ATOM 1097 C C . GLU A 1 139 ? 32.660 -28.289 -13.492 1.00 32.50 139 GLU A C 1
ATOM 1099 O O . GLU A 1 139 ? 32.983 -27.596 -12.525 1.00 32.50 139 GLU A O 1
ATOM 1104 N N . LYS A 1 140 ? 32.226 -29.550 -13.355 1.00 33.59 140 LYS A N 1
ATOM 1105 C CA . LYS A 1 140 ? 32.145 -30.324 -12.105 1.00 33.59 140 LYS A CA 1
ATOM 1106 C C . LYS A 1 140 ? 33.518 -30.502 -11.443 1.00 33.59 140 LYS A C 1
ATOM 1108 O O . LYS A 1 140 ? 34.423 -31.092 -12.028 1.00 33.59 140 LYS A O 1
ATOM 1113 N N . THR A 1 141 ? 33.627 -30.136 -10.168 1.00 28.67 141 THR A N 1
ATOM 1114 C CA . THR A 1 141 ? 34.698 -30.587 -9.263 1.00 28.67 141 THR A CA 1
ATOM 1115 C C . THR A 1 141 ? 34.512 -32.069 -8.883 1.00 28.67 141 THR A C 1
ATOM 1117 O O . THR A 1 141 ? 33.382 -32.485 -8.610 1.00 28.67 141 THR A O 1
ATOM 1120 N N . PRO A 1 142 ? 35.575 -32.902 -8.851 1.00 37.25 142 PRO A N 1
ATOM 1121 C CA . PRO A 1 142 ? 35.439 -34.315 -8.521 1.00 37.25 142 PRO A CA 1
ATOM 1122 C C . PRO A 1 142 ? 35.527 -34.600 -7.011 1.00 37.25 142 PRO A C 1
ATOM 1124 O O . PRO A 1 142 ? 36.382 -34.078 -6.304 1.00 37.25 142 PRO A O 1
ATOM 1127 N N . SER A 1 143 ? 34.611 -35.479 -6.600 1.00 34.28 143 SER A N 1
ATOM 1128 C CA . SER A 1 143 ? 34.657 -36.562 -5.605 1.00 34.28 143 SER A CA 1
ATOM 1129 C C . SER A 1 143 ? 35.446 -36.415 -4.299 1.00 34.28 143 SER A C 1
ATOM 1131 O O . SER A 1 143 ? 36.671 -36.377 -4.268 1.00 34.28 143 SER A O 1
ATOM 1133 N N . ALA A 1 144 ? 34.683 -36.522 -3.207 1.00 35.91 144 ALA A N 1
ATOM 1134 C CA . ALA A 1 144 ? 35.130 -36.782 -1.846 1.00 35.91 144 ALA A CA 1
ATOM 1135 C C . ALA A 1 144 ? 35.887 -38.119 -1.715 1.00 35.91 144 ALA A C 1
ATOM 1137 O O . ALA A 1 144 ? 35.404 -39.163 -2.160 1.00 35.91 144 ALA A O 1
ATOM 1138 N N . GLU A 1 145 ? 37.048 -38.068 -1.060 1.00 37.72 145 GLU A N 1
ATOM 1139 C CA . GLU A 1 145 ? 37.793 -39.233 -0.584 1.00 37.72 145 GLU A CA 1
ATOM 1140 C C . GLU A 1 145 ? 37.078 -39.926 0.587 1.00 37.72 145 GLU A C 1
ATOM 1142 O O . GLU A 1 145 ? 36.404 -39.323 1.423 1.00 37.72 145 GLU A O 1
ATOM 1147 N N . THR A 1 146 ? 37.233 -41.242 0.582 1.00 35.72 146 THR A N 1
ATOM 1148 C CA . THR A 1 146 ? 36.562 -42.288 1.350 1.00 35.72 146 THR A CA 1
ATOM 1149 C C . THR A 1 146 ? 37.040 -42.396 2.802 1.00 35.72 146 THR A C 1
ATOM 1151 O O . THR A 1 146 ? 38.243 -42.447 3.045 1.00 35.72 146 THR A O 1
ATOM 1154 N N . LEU A 1 147 ? 36.107 -42.543 3.755 1.00 34.28 147 LEU A N 1
ATOM 1155 C CA . LEU A 1 147 ? 36.379 -43.046 5.111 1.00 34.28 147 LEU A CA 1
ATOM 1156 C C . LEU A 1 147 ? 36.339 -44.590 5.143 1.00 34.28 147 LEU A C 1
ATOM 1158 O O . LEU A 1 147 ? 35.322 -45.190 4.799 1.00 34.28 147 LEU A O 1
ATOM 1162 N N . GLY A 1 148 ? 37.426 -45.190 5.626 1.00 32.34 148 GLY A N 1
ATOM 1163 C CA . GLY A 1 148 ? 37.625 -46.592 6.030 1.00 32.34 148 GLY A CA 1
ATOM 1164 C C . GLY A 1 148 ? 39.136 -46.766 6.242 1.00 32.34 148 GLY A C 1
ATOM 1165 O O . GLY A 1 148 ? 39.896 -46.335 5.382 1.00 32.34 148 GLY A O 1
ATOM 1166 N N . GLU A 1 149 ? 39.681 -47.232 7.361 1.00 36.59 149 GLU A N 1
ATOM 1167 C CA . GLU A 1 149 ? 39.231 -48.137 8.432 1.00 36.59 149 GLU A CA 1
ATOM 1168 C C . GLU A 1 149 ? 39.558 -47.585 9.833 1.00 36.59 149 GLU A C 1
ATOM 1170 O O . GLU A 1 149 ? 40.474 -46.736 9.949 1.00 36.59 149 GLU A O 1
#

=== Feature glossary ===
Legend for the data blocks above and below:

— What the protein is —

The amino-acid sequence is the protein's primary structure: the linear order of residues from the N-terminus to the C-terminus, written in one-letter code. Everything else here — the 3D coordinates, the secondary structure, the domain annotations — is ultimately a consequence of this string.

Database cross-references. InterPro integrates a dozen domain/family signature databases into unified entries with residue-range hits. GO terms attach function/process/location labels with evidence codes. CATH codes position the fold in a four-level structural taxonomy. Organism is the NCBI-taxonomy species name.

— Where its atoms are —

The mmCIF block holds the 3D Cartesian coordinates of each backbone atom (N, Cα, C, O) in ångströms. mmCIF is the PDB's canonical archive format — a tagged-loop text representation of the atomic model.

The six renders are orthographic views along the three Cartesian axes in both directions. Representation (cartoon, sticks, or surface) and color scheme (sequence-rainbow or by-chain) vary across proteins so the training set covers all the common visualization conventions.

— Local backbone conformation —

Secondary structure is the local, repeating backbone conformation. DSSP classifies it into eight states by reading the hydrogen-bond network: three helix types (H, G, I), two β types (E, B), two non-regular types (T, S), and unstructured coil (-).

SS3 is a coarse helix/strand/coil call (letters a/b/c) made by the P-SEA algorithm from inter-Cα distances and dihedrals. It is less detailed than DSSP but needs only Cα positions.

Backbone dihedral angles. Every residue except chain termini has a φ (preceding-C → N → Cα → C) and a ψ (N → Cα → C → next-N). They are reported in degrees following the IUPAC sign convention. Secondary structure is essentially a statement about which (φ, ψ) basin each residue occupies.

— Global shape and packing —

The geometric summary reports three shape descriptors. Rg (radius of gyration) measures how spread out the Cα atoms are about their centre of mass; compact globular proteins have small Rg, elongated or unfolded ones large. Cα contacts (<8 Å, |i−j|>4) count long-range residue pairs in spatial proximity — high for tightly packed folds, near zero for rods or random coil. The bounding-box extents give the protein's footprint along x, y, z in Å.

Solvent accessibility: the surface area of each residue that a 1.4 Å water probe can touch, in Å². When only backbone atoms are present the absolute values are lower than full-atom SASA (side chains contribute most of the area) and are flagged as backbone-only.

Plot images: a contact map (which residues are close in 3D, as an N×N binary image), a Ramachandran scatter (backbone torsion angles, revealing secondary-structure composition at a glance), and — for AlphaFold structures — a PAE heatmap (pairwise prediction confidence).

— Structural neighborhood —

Foldseek's 3Di representation compresses backbone geometry into a per-residue letter drawn from a learned twenty-state alphabet. It captures the tertiary interaction pattern around each residue — which residues are packed against it in space, regardless of where they are in sequence.

Structural nearest neighbors (via Foldseek easy-search vs the PDB). Reported per hit: target PDB id, E-value, and alignment TM-score. A TM-score above ~0.5 is the conventional threshold for 'same fold'.

— Confidence and disorder —

pLDDT (predicted Local Distance Difference Test) is AlphaFold's per-residue confidence score, ranging from 0 to 100. Values above 90 indicate high confidence (typically well-packed cores); 70–90 is confident; 50–70 low confidence; below 50 usually means the region is disordered or the prediction is unreliable there. AlphaFold stores pLDDT in the mmCIF B-factor column.

For experimental (PDB) structures, the B-factor (temperature factor) quantifies the positional spread of each atom in the crystal — a combination of thermal vibration and static disorder — in units of Å². High B-factors mark flexible loops or poorly resolved regions; low B-factors mark the rigid, well-ordered core.

Predicted Aligned Error (PAE) is an AlphaFold confidence matrix: entry (i, j) is the expected error in the position of residue j, in ångströms, when the prediction is superimposed on the true structure at residue i. Low PAE within a block of residues means that block is internally rigid and well-predicted; high PAE between two blocks means their relative placement is uncertain even if each block individually is confident.